Protein AF-A0A971HX97-F1 (afdb_monomer_lite)

Radius of gyration: 14.35 Å; chains: 1; bounding box: 32×28×46 Å

Foldseek 3Di:
DKKKKKFKWWDQPPPPDTDTQDIDIDDEQELVVVVVVDDDDPCNVWDWDWGQGPVRFIKIWTWYQDPPLRWIWIWIDGPVDDIDTDTDDPDQKDWDQDPVGIIMIMGMDIDD

Sequence (112 aa):
MNLITLYISTDEKKNEQWTMAATLTFQSMDSQWMLEGRIPEEKDIVPWQEVQLPSGELLSMGVVFDDPHKSIALHVKSQQGPILELMTKGHPCLRFVSPKGTDVTIQIHEDE

pLDDT: mean 79.62, std 10.24, range [56.38, 94.31]

Structure (mmCIF, N/CA/C/O backbone):
data_AF-A0A971HX97-F1
#
_entry.id   AF-A0A971HX97-F1
#
loop_
_atom_site.group_PDB
_atom_site.id
_atom_site.type_symbol
_atom_site.label_atom_id
_atom_site.label_alt_id
_atom_site.label_comp_id
_atom_site.label_asym_id
_atom_site.label_entity_id
_atom_site.label_seq_id
_atom_site.pdbx_PDB_ins_code
_atom_site.Cartn_x
_atom_site.Cartn_y
_atom_site.Cartn_z
_atom_site.occupancy
_atom_site.B_iso_or_equiv
_atom_site.auth_seq_id
_atom_site.auth_comp_id
_atom_site.auth_asym_id
_atom_site.auth_atom_id
_atom_site.pdbx_PDB_model_num
ATOM 1 N N . MET A 1 1 ? 9.282 -12.503 -12.934 1.00 62.69 1 MET A N 1
ATOM 2 C CA . MET A 1 1 ? 8.230 -11.520 -12.605 1.00 62.69 1 MET A CA 1
ATOM 3 C C . MET A 1 1 ? 8.299 -11.365 -11.113 1.00 62.69 1 MET A C 1
ATOM 5 O O . MET A 1 1 ? 8.114 -12.374 -10.446 1.00 62.69 1 MET A O 1
ATOM 9 N N . ASN A 1 2 ? 8.618 -10.173 -10.623 1.00 73.50 2 ASN A N 1
ATOM 10 C CA . ASN A 1 2 ? 8.744 -9.955 -9.190 1.00 73.50 2 ASN A CA 1
ATOM 11 C C . ASN A 1 2 ? 7.353 -9.632 -8.641 1.00 73.50 2 ASN A C 1
ATOM 13 O O . ASN A 1 2 ? 6.601 -8.850 -9.236 1.00 73.50 2 ASN A O 1
ATOM 17 N N . LEU A 1 3 ? 6.984 -10.288 -7.547 1.00 85.25 3 LEU A N 1
ATOM 18 C CA . LEU A 1 3 ? 5.759 -9.978 -6.824 1.00 85.25 3 LEU A CA 1
ATOM 19 C C . LEU A 1 3 ? 6.121 -9.102 -5.634 1.00 85.25 3 LEU A C 1
ATOM 21 O O . LEU A 1 3 ? 7.128 -9.330 -4.968 1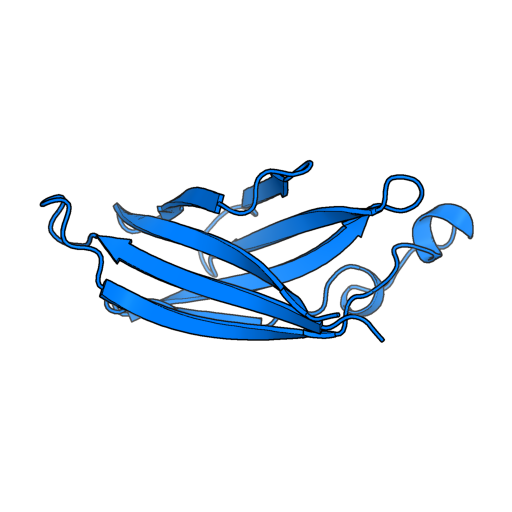.00 85.25 3 LEU A O 1
ATOM 25 N N . ILE A 1 4 ? 5.305 -8.082 -5.395 1.00 87.25 4 ILE A N 1
ATOM 26 C CA . ILE A 1 4 ? 5.457 -7.205 -4.239 1.00 87.25 4 ILE A CA 1
ATOM 27 C C . ILE A 1 4 ? 4.227 -7.368 -3.369 1.00 87.25 4 ILE A C 1
ATOM 29 O O . ILE A 1 4 ? 3.107 -7.110 -3.813 1.00 87.25 4 ILE A O 1
ATOM 33 N N . THR A 1 5 ? 4.440 -7.763 -2.123 1.00 90.25 5 THR A N 1
ATOM 34 C CA . THR A 1 5 ? 3.387 -7.931 -1.131 1.00 90.25 5 THR A CA 1
ATOM 35 C C . THR A 1 5 ? 3.464 -6.806 -0.100 1.00 90.25 5 THR A C 1
ATOM 37 O O . THR A 1 5 ? 4.499 -6.578 0.525 1.00 90.25 5 THR A O 1
ATOM 40 N N . LEU A 1 6 ? 2.355 -6.089 0.080 1.00 91.50 6 LEU A N 1
ATOM 41 C CA . LEU A 1 6 ? 2.173 -5.079 1.115 1.00 91.50 6 LEU A CA 1
ATOM 42 C C . LEU A 1 6 ? 1.405 -5.682 2.290 1.00 91.50 6 LEU A C 1
ATOM 44 O O . LEU A 1 6 ? 0.258 -6.101 2.125 1.00 91.50 6 LEU A O 1
ATOM 48 N N . TYR A 1 7 ? 1.996 -5.661 3.482 1.00 93.00 7 TYR A N 1
ATOM 49 C CA . TYR A 1 7 ? 1.302 -5.961 4.733 1.00 93.00 7 TYR A CA 1
ATOM 50 C C . TYR A 1 7 ? 0.901 -4.657 5.406 1.00 93.00 7 TYR A C 1
ATOM 52 O O . TYR A 1 7 ? 1.751 -3.858 5.801 1.00 93.00 7 TYR A O 1
ATOM 60 N N . ILE A 1 8 ? -0.401 -4.437 5.536 1.00 93.38 8 ILE A N 1
ATOM 61 C CA . ILE A 1 8 ? -0.955 -3.182 6.03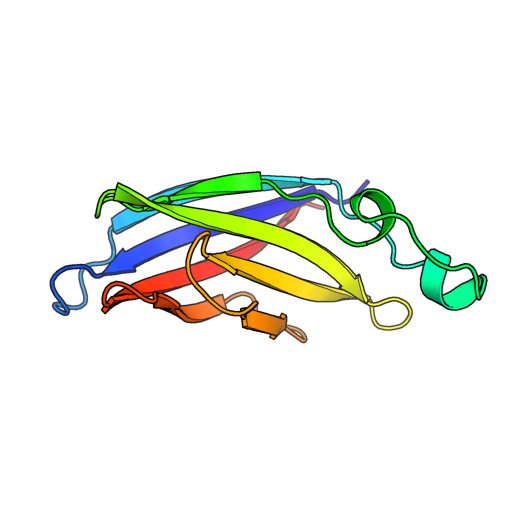6 1.00 93.38 8 ILE A CA 1
ATOM 62 C C . ILE A 1 8 ? -1.473 -3.437 7.443 1.00 93.38 8 ILE A C 1
ATOM 64 O O . ILE A 1 8 ? -2.333 -4.294 7.650 1.00 93.38 8 ILE A O 1
ATOM 68 N N . SER A 1 9 ? -0.954 -2.691 8.410 1.00 92.88 9 SER A N 1
ATOM 69 C CA . SER A 1 9 ? -1.367 -2.752 9.809 1.00 92.88 9 SER A CA 1
ATOM 70 C C . SER A 1 9 ? -1.778 -1.377 10.312 1.00 92.88 9 SER A C 1
ATOM 72 O O . SER A 1 9 ? -1.233 -0.360 9.885 1.00 92.88 9 SER A O 1
ATOM 74 N N . THR A 1 10 ? -2.723 -1.341 11.244 1.00 91.88 10 THR A N 1
ATOM 75 C CA . THR A 1 10 ? -3.250 -0.098 11.815 1.00 91.88 10 THR A CA 1
ATOM 76 C C . THR A 1 10 ? -3.187 -0.098 13.334 1.00 91.88 10 THR A C 1
ATOM 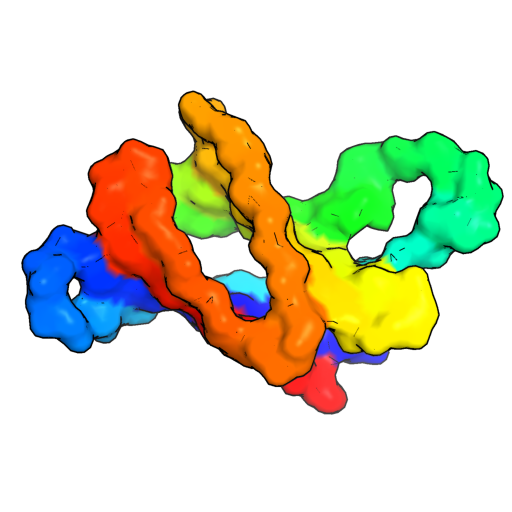78 O O . THR A 1 10 ? -3.418 -1.138 13.954 1.00 91.88 10 THR A O 1
ATOM 81 N N . ASP A 1 11 ? -2.958 1.072 13.924 1.00 89.12 11 ASP A N 1
ATOM 82 C CA . ASP A 1 11 ? -3.166 1.338 15.350 1.00 89.12 11 ASP A CA 1
ATOM 83 C C . ASP A 1 11 ? -4.274 2.390 15.510 1.00 89.12 11 ASP A C 1
ATOM 85 O O . ASP A 1 11 ? -4.047 3.601 15.494 1.00 89.12 11 ASP A O 1
ATOM 89 N N . GLU A 1 12 ? -5.515 1.920 15.630 1.00 78.44 12 GLU A N 1
ATOM 90 C CA . GLU A 1 12 ? -6.682 2.800 15.773 1.00 78.44 12 GLU A CA 1
ATOM 91 C C . GLU A 1 12 ? -6.801 3.405 17.173 1.00 78.44 12 GLU A C 1
ATOM 93 O O . GLU A 1 12 ? -7.403 4.465 17.352 1.00 78.44 12 GLU A O 1
ATOM 98 N N . LYS A 1 13 ? -6.241 2.728 18.181 1.00 76.62 13 LYS A N 1
ATOM 99 C CA . LYS A 1 13 ? -6.368 3.122 19.589 1.00 76.62 13 LYS A CA 1
ATOM 100 C C . LYS A 1 13 ? -5.186 3.954 20.074 1.00 76.62 13 LYS A C 1
ATOM 102 O O . LYS A 1 13 ? -5.226 4.416 21.215 1.00 76.62 13 LYS A O 1
ATOM 107 N N . LYS A 1 14 ? -4.170 4.162 19.227 1.00 77.12 14 LYS A N 1
ATOM 108 C CA . LYS A 1 14 ? -2.899 4.821 19.564 1.00 77.12 14 LYS A CA 1
ATOM 109 C C . LYS A 1 14 ? -2.270 4.209 20.815 1.00 77.12 14 LYS A C 1
ATOM 111 O O . LYS A 1 14 ? -1.769 4.924 21.682 1.00 77.12 14 LYS A O 1
ATOM 116 N N . ASN A 1 15 ? -2.393 2.890 20.943 1.00 79.75 15 ASN A N 1
ATOM 117 C CA . ASN A 1 15 ? -1.953 2.123 22.106 1.00 79.75 15 ASN A CA 1
ATOM 118 C C . ASN A 1 15 ? -0.816 1.153 21.763 1.00 79.75 15 ASN A C 1
ATOM 120 O O . ASN A 1 15 ? -0.552 0.234 22.538 1.00 79.75 15 ASN A O 1
ATOM 124 N N . GLU A 1 16 ? -0.187 1.339 20.600 1.00 77.88 16 GLU A N 1
ATOM 125 C CA . GLU A 1 16 ? 0.893 0.514 20.059 1.00 77.88 16 GLU A CA 1
ATOM 126 C C . GLU A 1 16 ? 0.480 -0.946 19.780 1.00 77.88 16 GLU A C 1
ATOM 128 O O . GLU A 1 16 ? 1.330 -1.791 19.493 1.00 77.88 16 GLU A O 1
ATOM 133 N N . GLN A 1 17 ? -0.825 -1.258 19.805 1.00 83.81 17 GLN A N 1
ATOM 134 C CA . GLN A 1 17 ? -1.351 -2.556 19.381 1.00 83.81 17 GLN A CA 1
ATOM 135 C C . GLN A 1 17 ? -1.729 -2.517 17.903 1.00 83.81 17 GLN A C 1
ATOM 137 O O . GLN A 1 17 ? -2.833 -2.131 17.518 1.00 83.81 17 GLN A O 1
ATOM 142 N N . TRP A 1 18 ? -0.800 -2.973 17.071 1.00 86.94 18 TRP A N 1
ATOM 143 C CA . TRP A 1 18 ? -0.993 -3.072 15.631 1.00 86.94 18 TRP A CA 1
ATOM 144 C C . TRP A 1 18 ? -1.888 -4.255 15.269 1.00 86.94 18 TRP A C 1
ATOM 146 O O . TRP A 1 18 ? -1.643 -5.390 15.681 1.00 86.94 18 TRP A O 1
ATOM 156 N N . THR A 1 19 ? -2.915 -3.988 14.468 1.00 90.44 19 THR A N 1
ATOM 157 C CA . THR A 1 19 ? -3.803 -5.013 13.907 1.00 90.44 19 THR A CA 1
ATOM 158 C C . THR A 1 19 ? -3.622 -5.066 12.398 1.00 90.44 19 THR A C 1
ATOM 160 O O . THR A 1 19 ? -3.609 -4.021 11.750 1.00 90.44 19 THR A O 1
ATOM 163 N N . MET A 1 20 ? -3.495 -6.268 11.833 1.00 92.19 20 MET A N 1
ATOM 164 C CA . MET A 1 20 ? -3.414 -6.441 10.383 1.00 92.19 20 MET A CA 1
ATOM 165 C C . MET A 1 20 ? -4.754 -6.071 9.741 1.00 92.19 20 MET A C 1
ATOM 167 O O . MET A 1 20 ? -5.790 -6.639 10.086 1.00 92.19 20 MET A O 1
ATOM 171 N N . ALA A 1 21 ? -4.717 -5.110 8.823 1.00 92.12 21 ALA A N 1
ATOM 172 C CA . ALA A 1 21 ? -5.875 -4.612 8.095 1.00 92.12 21 ALA A CA 1
ATOM 173 C C . ALA A 1 21 ? -6.037 -5.316 6.744 1.00 92.12 21 ALA A C 1
ATOM 175 O O . ALA A 1 21 ? -7.150 -5.690 6.384 1.00 92.12 21 ALA A O 1
ATOM 176 N N . ALA A 1 22 ? -4.942 -5.513 6.001 1.00 93.81 22 ALA A N 1
ATOM 177 C CA . ALA A 1 22 ? -4.982 -6.151 4.687 1.00 93.81 22 ALA A CA 1
ATOM 178 C C . ALA A 1 22 ? -3.609 -6.652 4.218 1.00 93.81 22 ALA A C 1
ATOM 180 O O . ALA A 1 22 ? -2.561 -6.221 4.708 1.00 93.81 22 ALA A O 1
ATOM 181 N N . THR A 1 23 ? -3.650 -7.515 3.203 1.00 94.31 23 THR A N 1
ATOM 182 C CA . THR A 1 23 ? -2.499 -7.938 2.403 1.00 94.31 23 THR A CA 1
ATOM 183 C C . THR A 1 23 ? -2.812 -7.652 0.939 1.00 94.31 23 THR A C 1
ATOM 185 O O . THR A 1 23 ? -3.832 -8.124 0.438 1.00 94.31 23 THR A O 1
ATOM 188 N N . LEU A 1 24 ? -1.964 -6.875 0.265 1.00 92.94 24 LEU A N 1
ATOM 189 C CA . LEU A 1 24 ? -2.106 -6.571 -1.162 1.00 92.94 24 LEU A CA 1
ATOM 190 C C . LEU A 1 24 ? -0.902 -7.119 -1.917 1.00 92.94 24 LEU A C 1
ATOM 192 O O . LEU A 1 24 ? 0.226 -6.880 -1.502 1.00 92.94 24 LEU A O 1
ATOM 196 N N . THR A 1 25 ? -1.128 -7.800 -3.037 1.00 91.31 25 THR A N 1
ATOM 197 C CA . THR A 1 25 ? -0.045 -8.337 -3.871 1.00 91.31 25 THR A CA 1
ATOM 198 C C . THR A 1 25 ? -0.095 -7.702 -5.249 1.00 91.31 25 THR A C 1
ATOM 200 O O . THR A 1 25 ? -1.128 -7.730 -5.918 1.00 91.31 25 THR A O 1
ATOM 203 N N . PHE A 1 26 ? 1.025 -7.130 -5.674 1.00 87.31 26 PHE A N 1
ATOM 204 C CA . PHE A 1 26 ? 1.189 -6.453 -6.951 1.00 87.31 26 PHE A CA 1
ATOM 205 C C . PHE A 1 26 ? 2.152 -7.240 -7.826 1.00 87.31 26 PHE A C 1
ATOM 207 O O . PHE A 1 26 ? 3.174 -7.745 -7.361 1.00 87.31 26 PHE A O 1
ATOM 214 N N . GLN A 1 27 ? 1.844 -7.294 -9.118 1.00 83.44 27 GLN A N 1
ATOM 215 C CA . GLN A 1 27 ? 2.876 -7.552 -10.109 1.00 83.44 27 GLN A CA 1
ATOM 216 C C . GLN A 1 27 ? 3.685 -6.274 -10.259 1.00 83.44 27 GLN A C 1
ATOM 218 O O . GLN A 1 27 ? 3.113 -5.201 -10.461 1.00 83.44 27 GLN A O 1
ATOM 223 N N . SER A 1 28 ? 5.001 -6.385 -10.126 1.00 69.81 28 SER A N 1
ATOM 224 C CA . SER A 1 28 ? 5.865 -5.233 -10.288 1.00 69.81 28 SER A CA 1
ATOM 225 C C . SER A 1 28 ? 5.779 -4.670 -11.707 1.00 69.81 28 SER A C 1
ATOM 227 O O . SER A 1 28 ? 5.983 -5.410 -12.673 1.00 69.81 28 SER A O 1
ATOM 229 N N . MET A 1 29 ? 5.519 -3.369 -11.819 1.00 75.50 29 MET A N 1
ATOM 230 C CA . MET A 1 29 ? 5.549 -2.644 -13.086 1.00 75.50 29 MET A CA 1
ATOM 231 C C . MET A 1 29 ? 6.843 -1.844 -13.184 1.00 75.50 29 MET A C 1
ATOM 233 O O . MET A 1 29 ? 7.176 -1.082 -12.272 1.00 75.50 29 MET A O 1
ATOM 237 N N . ASP A 1 30 ? 7.548 -2.012 -14.299 1.00 73.19 30 ASP A N 1
ATOM 238 C CA . ASP A 1 30 ? 8.731 -1.219 -14.608 1.00 73.19 30 ASP A CA 1
ATOM 239 C C . ASP A 1 30 ? 8.300 0.138 -15.166 1.00 73.19 30 ASP A C 1
ATOM 241 O O . ASP A 1 30 ? 7.435 0.228 -16.045 1.00 73.19 30 ASP A O 1
ATOM 245 N N . SER A 1 31 ? 8.949 1.209 -14.713 1.00 72.69 31 SER A N 1
ATOM 246 C CA . SER A 1 31 ? 8.695 2.566 -15.208 1.00 72.69 31 SER A CA 1
ATOM 247 C C . SER A 1 31 ? 9.310 2.835 -16.591 1.00 72.69 31 SER A C 1
ATOM 249 O O . SER A 1 31 ? 9.755 3.944 -16.878 1.00 72.69 31 SER A O 1
ATOM 251 N N . GLN A 1 32 ? 9.345 1.838 -17.481 1.00 69.56 32 GLN A N 1
ATOM 252 C CA . GLN A 1 32 ? 9.982 1.926 -18.803 1.00 69.56 32 GLN A CA 1
ATOM 253 C C . GLN A 1 32 ? 9.398 3.060 -19.668 1.00 69.56 32 GLN A C 1
ATOM 255 O O . GLN A 1 32 ? 10.105 3.666 -20.472 1.00 69.56 32 GLN A O 1
ATOM 260 N N . TRP A 1 33 ? 8.134 3.424 -19.442 1.00 72.06 33 TRP A N 1
ATOM 261 C CA . TRP A 1 33 ? 7.497 4.591 -20.055 1.00 72.06 33 TRP A CA 1
ATOM 262 C C . TRP A 1 33 ? 8.243 5.909 -19.778 1.00 72.06 33 TRP A C 1
ATOM 264 O O . TRP A 1 33 ? 8.226 6.793 -20.637 1.00 72.06 33 TRP A O 1
ATOM 274 N N . MET A 1 34 ? 8.935 6.036 -18.636 1.00 66.50 34 MET A N 1
ATOM 275 C CA . MET A 1 34 ? 9.788 7.191 -18.327 1.00 66.50 34 MET A CA 1
ATOM 276 C C . MET A 1 34 ? 10.965 7.290 -19.298 1.00 66.50 34 MET A C 1
ATOM 278 O O . MET A 1 34 ? 11.319 8.383 -19.736 1.00 66.50 34 MET A O 1
ATOM 282 N N . LEU A 1 35 ? 11.551 6.148 -19.666 1.00 71.44 35 LEU A N 1
ATOM 283 C CA . LEU A 1 35 ? 12.689 6.074 -20.584 1.00 71.44 35 LEU A CA 1
ATOM 284 C C . LEU A 1 35 ? 12.270 6.294 -22.043 1.00 71.44 35 LEU A C 1
ATOM 286 O O . LEU A 1 35 ? 13.039 6.827 -22.839 1.00 71.44 35 LEU A O 1
ATOM 290 N N . GLU A 1 36 ? 11.045 5.905 -22.393 1.00 76.50 36 GLU A N 1
ATOM 291 C CA . GLU A 1 36 ? 10.489 6.028 -23.746 1.00 76.50 36 GLU A CA 1
ATOM 292 C C . GLU A 1 36 ? 10.030 7.453 -24.093 1.00 76.50 36 GLU A C 1
ATOM 294 O O . GLU A 1 36 ? 9.720 7.732 -25.252 1.00 76.50 36 GLU A O 1
ATOM 299 N N . GLY A 1 37 ? 9.962 8.363 -23.113 1.00 71.56 37 GLY A N 1
ATOM 300 C CA . GLY A 1 37 ? 9.521 9.747 -23.325 1.00 71.56 37 GLY A CA 1
ATOM 301 C C . GLY A 1 37 ? 8.066 9.873 -23.796 1.00 71.56 37 GLY A C 1
ATOM 302 O O . GLY A 1 37 ? 7.681 10.909 -24.343 1.00 71.56 37 GLY A O 1
ATOM 303 N N . ARG A 1 38 ? 7.253 8.823 -23.614 1.00 79.00 38 ARG A N 1
ATOM 304 C CA . ARG A 1 38 ? 5.822 8.820 -23.939 1.00 79.00 38 ARG A CA 1
ATOM 305 C C . ARG A 1 38 ? 5.010 9.435 -22.803 1.00 79.00 38 ARG A C 1
ATOM 307 O O . ARG A 1 38 ? 5.394 9.342 -21.644 1.00 79.00 38 ARG A O 1
ATOM 314 N N . ILE A 1 39 ? 3.854 10.015 -23.128 1.00 76.25 39 ILE A N 1
ATOM 315 C CA . ILE A 1 39 ? 2.856 10.388 -22.115 1.00 76.25 39 ILE A CA 1
ATOM 316 C C . ILE A 1 39 ? 2.170 9.084 -21.667 1.00 76.25 39 ILE A C 1
ATOM 318 O O . ILE A 1 39 ? 1.551 8.433 -22.513 1.00 76.25 39 ILE A O 1
ATOM 322 N N . PRO A 1 40 ? 2.307 8.653 -20.403 1.00 70.69 40 PRO A N 1
ATOM 323 C CA . PRO A 1 40 ? 1.740 7.386 -19.945 1.00 70.69 40 PRO A CA 1
ATOM 324 C C . PRO A 1 40 ? 0.225 7.490 -19.694 1.00 70.69 40 PRO A C 1
ATOM 326 O O . PRO A 1 40 ? -0.282 8.551 -19.324 1.00 70.69 40 PRO A O 1
ATOM 329 N N . GLU A 1 41 ? -0.503 6.382 -19.864 1.00 73.25 41 GLU A N 1
ATOM 330 C CA . GLU A 1 41 ? -1.885 6.248 -19.376 1.00 73.25 41 GLU A CA 1
ATOM 331 C C . GLU A 1 41 ? -1.876 5.845 -17.889 1.00 73.25 41 GLU A C 1
ATOM 333 O O . GLU A 1 41 ? -0.920 5.232 -17.434 1.00 73.25 41 GLU A O 1
ATOM 338 N N . GLU A 1 42 ? -2.934 6.117 -17.112 1.00 72.38 42 GLU A N 1
ATOM 339 C CA . GLU A 1 42 ? -2.948 5.871 -15.649 1.00 72.38 42 GLU A CA 1
ATOM 340 C C . GLU A 1 42 ? -2.559 4.429 -15.257 1.00 72.38 42 GLU A C 1
ATOM 342 O O . GLU A 1 42 ? -1.783 4.225 -14.324 1.00 72.38 42 GLU A O 1
ATOM 347 N N . LYS A 1 43 ? -3.019 3.435 -16.029 1.00 71.88 43 LYS A N 1
ATOM 348 C CA . LYS A 1 43 ? -2.676 2.008 -15.857 1.00 71.88 43 LYS A CA 1
ATOM 349 C C . LYS A 1 43 ? -1.199 1.677 -16.114 1.00 71.88 43 LYS A C 1
ATOM 351 O O . LYS A 1 43 ? -0.726 0.648 -15.646 1.00 71.88 43 LYS A O 1
ATOM 356 N N . ASP A 1 44 ? -0.501 2.511 -16.882 1.00 69.38 44 ASP A N 1
ATOM 357 C CA . ASP A 1 44 ? 0.915 2.335 -17.205 1.00 69.38 44 ASP A CA 1
ATOM 358 C C . ASP A 1 44 ? 1.801 2.919 -16.100 1.00 69.38 44 ASP A C 1
ATOM 360 O O . ASP A 1 44 ? 2.979 2.584 -16.020 1.00 69.38 44 ASP A O 1
ATOM 364 N N . ILE A 1 45 ? 1.231 3.797 -15.266 1.00 73.12 45 ILE A N 1
ATOM 365 C CA . ILE A 1 45 ? 1.941 4.501 -14.201 1.00 73.12 45 ILE A CA 1
ATOM 366 C C . ILE A 1 45 ? 1.889 3.673 -12.920 1.00 73.12 45 ILE A C 1
ATOM 368 O O . ILE A 1 45 ? 2.938 3.409 -12.348 1.00 73.12 45 ILE A O 1
ATOM 372 N N . VAL A 1 46 ? 0.697 3.249 -12.470 1.00 78.69 46 VAL A N 1
ATOM 373 C CA . VAL A 1 46 ? 0.553 2.521 -11.198 1.00 78.69 46 VAL A CA 1
ATOM 374 C C . VAL A 1 46 ? -0.602 1.501 -11.240 1.00 78.69 46 VAL A C 1
ATOM 376 O O . VAL A 1 46 ? -1.742 1.886 -11.510 1.00 78.69 46 VAL A O 1
ATOM 379 N N . PRO A 1 47 ? -0.377 0.214 -10.904 1.00 84.06 47 PRO A N 1
ATOM 380 C CA . PRO A 1 47 ? -1.461 -0.739 -10.686 1.00 84.06 47 PRO A CA 1
ATOM 381 C C . PRO A 1 47 ? -2.135 -0.457 -9.337 1.00 84.06 47 PRO A C 1
ATOM 383 O O . PRO A 1 47 ? -1.615 -0.820 -8.285 1.00 84.06 47 PRO A O 1
ATOM 386 N N . TRP A 1 48 ? -3.291 0.204 -9.353 1.00 87.00 48 TRP A N 1
ATOM 387 C CA . TRP A 1 48 ? -4.031 0.544 -8.135 1.00 87.00 48 TRP A CA 1
ATOM 388 C C . TRP A 1 48 ? -4.851 -0.629 -7.592 1.00 87.00 48 TRP A C 1
ATOM 390 O O . TRP A 1 48 ? -5.578 -1.290 -8.332 1.00 87.00 48 TRP A O 1
ATOM 400 N N . GLN A 1 49 ? -4.804 -0.828 -6.276 1.00 90.75 49 GLN A N 1
ATOM 401 C CA . GLN A 1 49 ? -5.716 -1.695 -5.529 1.00 90.75 49 GLN A CA 1
ATOM 402 C C . GLN A 1 49 ? -6.330 -0.922 -4.363 1.00 90.75 49 GLN A C 1
ATOM 404 O O . GLN A 1 49 ? -5.654 -0.127 -3.710 1.00 90.75 49 GLN A O 1
ATOM 409 N N . GLU A 1 50 ? -7.618 -1.135 -4.103 1.00 91.19 50 GLU A N 1
ATOM 410 C CA . GLU A 1 50 ? -8.304 -0.522 -2.967 1.00 91.19 50 GLU A CA 1
ATOM 411 C C . GLU A 1 50 ? -8.153 -1.372 -1.703 1.00 91.19 50 GLU A C 1
ATOM 413 O O . GLU A 1 50 ? -8.212 -2.600 -1.737 1.00 91.19 50 GLU A O 1
ATOM 418 N N . VAL A 1 51 ? -8.003 -0.697 -0.569 1.00 91.62 51 VAL A N 1
ATOM 419 C CA . VAL A 1 51 ? -8.025 -1.282 0.766 1.00 91.62 51 VAL A CA 1
ATOM 420 C C . VAL A 1 51 ? -8.999 -0.509 1.641 1.00 91.62 51 VAL A C 1
ATOM 422 O O . VAL A 1 51 ? -8.977 0.722 1.701 1.00 91.62 51 VAL A O 1
ATOM 425 N N . GLN A 1 52 ? -9.850 -1.250 2.344 1.00 91.12 52 GLN A N 1
ATOM 426 C CA . GLN A 1 52 ? -10.695 -0.707 3.394 1.00 91.12 52 GLN A CA 1
ATOM 427 C C . GLN A 1 52 ? -9.989 -0.875 4.738 1.00 91.12 52 GLN A C 1
ATOM 429 O O . GLN A 1 52 ? -9.715 -1.994 5.167 1.00 91.12 52 GLN A O 1
ATOM 434 N N . LEU A 1 53 ? -9.684 0.239 5.401 1.00 88.88 53 LEU A N 1
ATOM 435 C CA . LEU A 1 53 ? -9.190 0.229 6.774 1.00 88.88 53 LEU A CA 1
ATOM 436 C C . LEU A 1 53 ? -10.308 -0.223 7.732 1.00 88.88 53 LEU A C 1
ATOM 438 O O . LEU A 1 53 ? -11.486 -0.049 7.406 1.00 88.88 53 LEU A O 1
ATOM 442 N N . PRO A 1 54 ? -9.986 -0.737 8.935 1.00 85.19 54 PRO A N 1
ATOM 443 C CA . PRO A 1 54 ? -11.009 -1.172 9.893 1.00 85.19 54 PRO A CA 1
ATOM 444 C C . PRO A 1 54 ? -11.966 -0.040 10.318 1.00 85.19 54 PRO A C 1
ATOM 446 O O . PRO A 1 54 ? -13.149 -0.283 10.551 1.00 85.19 54 PRO A O 1
ATOM 449 N N . SER A 1 55 ? -11.499 1.212 10.283 1.00 82.69 55 SER A N 1
ATOM 450 C CA . SER A 1 55 ? -12.296 2.434 10.459 1.00 82.69 55 SER A CA 1
ATOM 451 C C . SER A 1 55 ? -13.361 2.667 9.374 1.00 82.69 55 SER A C 1
ATOM 453 O O . SER A 1 55 ? -14.171 3.593 9.478 1.00 82.69 55 SER A O 1
ATOM 455 N N . GLY A 1 56 ? -13.355 1.868 8.305 1.00 86.44 56 GLY A N 1
ATOM 456 C CA . GLY A 1 56 ? -14.205 2.009 7.126 1.00 86.44 56 GLY A CA 1
ATOM 457 C C . GLY A 1 56 ? -13.691 3.028 6.104 1.00 86.44 56 GLY A C 1
ATOM 458 O O . GLY A 1 56 ? -14.374 3.287 5.113 1.00 86.44 56 GLY A O 1
ATOM 459 N N . GLU A 1 57 ? -12.521 3.637 6.322 1.00 87.62 57 GLU A N 1
ATOM 460 C CA . GLU A 1 57 ? -11.857 4.479 5.321 1.00 87.62 57 GLU A CA 1
ATOM 461 C C . GLU A 1 57 ? -11.352 3.650 4.135 1.00 87.62 57 GLU A C 1
ATOM 463 O O . GLU A 1 57 ? -10.776 2.585 4.328 1.00 87.62 57 GLU A O 1
ATOM 468 N N . LEU A 1 58 ? -11.546 4.152 2.913 1.00 89.94 58 LEU A N 1
ATOM 469 C CA . LEU A 1 58 ? -11.031 3.539 1.689 1.00 89.94 58 LEU A CA 1
ATOM 470 C C . LEU A 1 58 ? -9.782 4.282 1.214 1.00 89.94 58 LEU A C 1
ATOM 472 O O . LEU A 1 58 ? -9.824 5.498 0.997 1.00 89.94 58 LEU A O 1
ATOM 476 N N . LEU A 1 59 ? -8.699 3.535 1.017 1.00 88.88 59 LEU A N 1
ATOM 477 C CA . LEU A 1 59 ? -7.464 4.007 0.400 1.00 88.88 59 LEU A CA 1
ATOM 478 C C . LEU A 1 59 ? -7.198 3.207 -0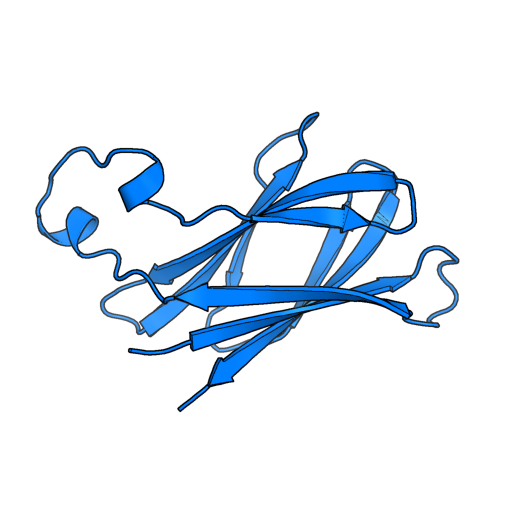.877 1.00 88.88 59 LEU A C 1
ATOM 480 O O . LEU A 1 59 ? -7.432 2.004 -0.914 1.00 88.88 59 LEU A O 1
ATOM 484 N N . SER A 1 60 ? -6.671 3.849 -1.911 1.00 89.56 60 SER A N 1
ATOM 485 C CA . SER A 1 60 ? -6.087 3.179 -3.07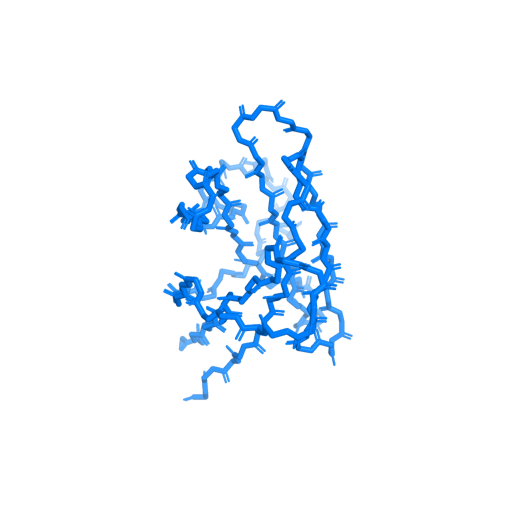2 1.00 89.56 60 SER A CA 1
ATOM 486 C C . SER A 1 60 ? -4.572 3.182 -2.924 1.00 89.56 60 SER A C 1
ATOM 488 O O . SER A 1 60 ? -3.974 4.227 -2.667 1.00 89.56 60 SER A O 1
ATOM 490 N N . MET A 1 61 ? -3.951 2.021 -3.072 1.00 89.12 61 MET A N 1
ATOM 491 C CA . MET A 1 61 ? -2.507 1.840 -2.978 1.00 89.12 61 MET A CA 1
ATOM 492 C C . MET A 1 61 ? -1.979 1.264 -4.279 1.00 89.12 61 MET A C 1
ATOM 494 O O . MET A 1 61 ? -2.652 0.457 -4.922 1.00 89.12 61 MET A O 1
ATOM 498 N N . GLY A 1 62 ? -0.784 1.675 -4.669 1.00 86.81 62 GLY A N 1
ATOM 499 C CA . GLY A 1 62 ? -0.169 1.188 -5.887 1.00 86.81 62 GLY A CA 1
ATOM 500 C C . GLY A 1 62 ? 1.347 1.281 -5.835 1.00 86.81 62 GLY A C 1
ATOM 501 O O . GLY A 1 62 ? 1.901 2.132 -5.141 1.00 86.81 62 GLY A O 1
ATOM 502 N N . VAL A 1 63 ? 2.007 0.357 -6.528 1.00 83.81 63 VAL A N 1
ATOM 503 C CA . VAL A 1 63 ? 3.447 0.123 -6.406 1.00 83.81 63 VAL A CA 1
ATOM 504 C C . VAL A 1 63 ? 4.104 0.153 -7.778 1.00 83.81 63 VAL A C 1
ATOM 506 O O . VAL A 1 63 ? 3.617 -0.498 -8.704 1.00 83.81 63 VAL A O 1
ATOM 509 N N . VAL A 1 64 ? 5.221 0.871 -7.895 1.00 80.06 64 VAL A N 1
ATOM 510 C CA . VAL A 1 64 ? 6.009 0.975 -9.132 1.00 80.06 64 VAL A CA 1
ATOM 511 C C . VAL A 1 64 ? 7.489 0.800 -8.819 1.00 80.06 64 VAL A C 1
ATOM 513 O O . VAL A 1 64 ? 7.956 1.269 -7.777 1.00 80.06 64 VAL A O 1
ATOM 516 N N . PHE A 1 65 ? 8.240 0.157 -9.715 1.00 76.50 65 PHE A N 1
ATOM 517 C CA . PHE A 1 65 ? 9.696 0.230 -9.659 1.00 76.50 65 PHE A CA 1
ATOM 518 C C . PHE A 1 65 ? 10.187 1.512 -10.325 1.00 76.50 65 PHE A C 1
ATOM 520 O O . PHE A 1 65 ? 9.915 1.771 -11.501 1.00 76.50 65 PHE A O 1
ATOM 527 N N . ASP A 1 66 ? 10.963 2.286 -9.574 1.00 68.94 66 ASP A N 1
ATOM 528 C CA . ASP A 1 66 ? 11.799 3.350 -10.107 1.00 68.94 66 ASP A CA 1
ATOM 529 C C . ASP A 1 66 ? 13.057 2.727 -10.736 1.00 68.94 66 ASP A C 1
ATOM 531 O O . ASP A 1 66 ? 14.005 2.313 -10.050 1.00 68.94 66 ASP A O 1
ATOM 535 N N . ASP A 1 67 ? 13.025 2.597 -12.060 1.00 65.81 67 ASP A N 1
ATOM 536 C CA . ASP A 1 67 ? 14.158 2.206 -12.900 1.00 65.81 67 ASP A CA 1
ATOM 537 C C . ASP A 1 67 ? 14.980 3.468 -13.230 1.00 65.81 67 ASP A C 1
ATOM 539 O O . ASP A 1 67 ? 14.380 4.491 -13.564 1.00 65.81 67 ASP A O 1
ATOM 543 N N . PRO A 1 68 ? 16.330 3.481 -13.143 1.00 60.66 68 PRO A N 1
ATOM 544 C CA . PRO A 1 68 ? 17.284 2.363 -13.084 1.00 60.66 68 PRO A CA 1
ATOM 545 C C . PRO A 1 68 ? 17.674 1.885 -11.680 1.00 60.66 68 PRO A C 1
ATOM 547 O O . PRO A 1 68 ? 18.566 1.047 -11.522 1.00 60.66 68 PRO A O 1
ATOM 550 N N . HIS A 1 69 ? 17.088 2.460 -10.633 1.00 66.69 69 HIS A N 1
ATOM 551 C CA . HIS A 1 69 ? 17.575 2.275 -9.266 1.00 66.69 69 HIS A CA 1
ATOM 552 C C . HIS A 1 69 ? 16.956 1.086 -8.531 1.00 66.69 69 HIS A C 1
ATOM 554 O O . HIS A 1 69 ? 17.340 0.847 -7.382 1.00 66.69 69 HIS A O 1
ATOM 560 N N . LYS A 1 70 ? 16.021 0.361 -9.165 1.00 69.31 70 LYS A N 1
ATOM 561 C CA . LYS A 1 70 ? 15.242 -0.736 -8.562 1.00 69.31 70 LYS A CA 1
ATOM 562 C C . LYS A 1 70 ? 14.668 -0.352 -7.196 1.00 69.31 70 LYS A C 1
ATOM 564 O O . LYS A 1 70 ? 14.652 -1.149 -6.265 1.00 69.31 70 LYS A O 1
ATOM 569 N N . SER A 1 71 ? 14.290 0.914 -7.047 1.00 75.56 71 SER A N 1
ATOM 570 C CA . SER A 1 71 ? 13.667 1.404 -5.818 1.00 75.56 71 SER A CA 1
ATOM 571 C C . SER A 1 71 ? 12.159 1.238 -5.935 1.00 75.56 71 SER A C 1
ATOM 573 O O . SER A 1 71 ? 11.623 1.291 -7.037 1.00 75.56 71 SER A O 1
ATOM 575 N N . ILE A 1 72 ? 11.472 1.022 -4.816 1.00 78.75 72 ILE A N 1
ATOM 576 C CA . ILE A 1 72 ? 10.020 0.861 -4.817 1.00 78.75 72 ILE A CA 1
ATOM 577 C C . ILE A 1 72 ? 9.374 2.206 -4.482 1.00 78.75 72 ILE A C 1
ATOM 579 O O . ILE A 1 72 ? 9.583 2.770 -3.404 1.00 78.75 72 ILE A O 1
ATOM 583 N N . ALA A 1 73 ? 8.552 2.711 -5.395 1.00 79.75 73 ALA A N 1
ATOM 584 C CA . ALA A 1 73 ? 7.667 3.836 -5.144 1.00 79.75 73 ALA A CA 1
ATOM 585 C C . ALA A 1 73 ? 6.292 3.306 -4.715 1.00 79.75 73 ALA A C 1
ATOM 587 O O . ALA A 1 73 ? 5.634 2.586 -5.471 1.00 79.75 73 ALA A O 1
ATOM 588 N N . LEU A 1 74 ? 5.862 3.646 -3.494 1.00 83.00 74 LEU A N 1
ATOM 589 C CA . LEU A 1 74 ? 4.507 3.381 -3.020 1.00 83.00 74 LEU A CA 1
ATOM 590 C C . LEU A 1 74 ? 3.675 4.656 -3.152 1.00 83.00 74 LEU A C 1
ATOM 592 O O . LEU A 1 74 ? 3.961 5.683 -2.535 1.00 83.00 74 LEU A O 1
ATOM 596 N N . HIS A 1 75 ? 2.584 4.565 -3.894 1.00 83.00 75 HIS A N 1
ATOM 597 C CA . HIS A 1 75 ? 1.606 5.631 -4.000 1.00 83.00 75 HIS A CA 1
ATOM 598 C C . HIS A 1 75 ? 0.377 5.279 -3.165 1.00 83.00 75 HIS A C 1
ATOM 600 O O . HIS A 1 75 ? -0.143 4.164 -3.247 1.00 83.00 75 HIS A O 1
ATOM 606 N N . VAL A 1 76 ? -0.104 6.237 -2.372 1.00 85.44 76 VAL A N 1
ATOM 607 C CA . VAL A 1 76 ? -1.315 6.098 -1.557 1.00 85.44 76 VAL A CA 1
ATOM 608 C C . VAL A 1 76 ? -2.260 7.256 -1.858 1.00 85.44 76 VAL A C 1
ATOM 610 O O . VAL A 1 76 ? -1.889 8.427 -1.796 1.00 85.44 76 VAL A O 1
ATOM 613 N N . LYS A 1 77 ? -3.514 6.941 -2.167 1.00 83.75 77 LYS A N 1
ATOM 614 C CA . LYS A 1 77 ? -4.576 7.902 -2.472 1.00 83.75 77 LYS A CA 1
ATOM 615 C C . LYS A 1 77 ? -5.762 7.661 -1.547 1.00 83.75 77 LYS A C 1
ATOM 617 O O . LYS A 1 77 ? -6.231 6.538 -1.421 1.00 83.75 77 LYS A O 1
ATOM 622 N N . SER A 1 78 ? -6.284 8.717 -0.934 1.00 80.94 78 SER A N 1
ATOM 623 C CA . SER A 1 78 ? -7.605 8.682 -0.293 1.00 80.94 78 SER A CA 1
ATOM 624 C C . SER A 1 78 ? -8.659 9.162 -1.289 1.00 80.94 78 SER A C 1
ATOM 626 O O . SER A 1 78 ? -8.388 10.061 -2.085 1.00 80.94 78 SER A O 1
ATOM 628 N N . GLN A 1 79 ? -9.880 8.621 -1.236 1.00 71.00 79 GLN A N 1
ATOM 629 C CA . GLN A 1 79 ? -10.980 9.106 -2.086 1.00 71.00 79 GLN A CA 1
ATOM 630 C C . GLN A 1 79 ? -11.338 10.585 -1.832 1.00 71.00 79 GLN A C 1
ATOM 632 O O . GLN A 1 79 ? -11.976 11.213 -2.674 1.00 71.00 79 GLN A O 1
ATOM 637 N N . GLN A 1 80 ? -10.940 11.146 -0.684 1.00 65.31 80 GLN A N 1
ATOM 638 C CA . GLN A 1 80 ? -11.333 12.489 -0.238 1.00 65.31 80 GLN A CA 1
ATOM 639 C C . GLN A 1 80 ? -10.162 13.478 -0.115 1.00 65.31 80 GLN A C 1
ATOM 641 O O . GLN A 1 80 ? -10.366 14.594 0.360 1.00 65.31 80 GLN A O 1
ATOM 646 N N . GLY A 1 81 ? -8.939 13.106 -0.507 1.00 61.06 81 GLY A N 1
ATOM 647 C CA . GLY A 1 81 ? -7.751 13.906 -0.199 1.00 61.06 81 GLY A CA 1
ATOM 648 C C . GLY A 1 81 ? -6.593 13.751 -1.187 1.00 61.06 81 GLY A C 1
ATOM 649 O O . GLY A 1 81 ? -6.685 12.966 -2.132 1.00 61.06 81 GLY A O 1
ATOM 650 N N . PRO A 1 82 ? -5.509 14.526 -0.994 1.00 57.44 82 PRO A N 1
ATOM 651 C CA . PRO A 1 82 ? -4.354 14.521 -1.885 1.00 57.44 82 PRO A CA 1
ATOM 652 C C . PRO A 1 82 ? -3.634 13.165 -1.897 1.00 57.44 82 PRO A C 1
ATOM 654 O O . PRO A 1 82 ? -3.734 12.377 -0.956 1.00 57.44 82 PRO A O 1
ATOM 657 N N . ILE A 1 83 ? -2.891 12.917 -2.978 1.00 61.44 83 ILE A N 1
ATOM 658 C CA . ILE A 1 83 ? -2.017 11.750 -3.125 1.00 61.44 83 ILE A CA 1
ATOM 659 C C . ILE A 1 83 ? -0.851 11.901 -2.140 1.00 61.44 83 ILE A C 1
ATOM 661 O O . ILE A 1 83 ? -0.127 12.896 -2.176 1.00 61.44 83 ILE A O 1
ATOM 665 N N . LEU A 1 84 ? -0.677 10.913 -1.267 1.00 65.25 84 LEU A N 1
ATOM 666 C CA . LEU A 1 84 ? 0.539 10.719 -0.488 1.00 65.25 84 LEU A CA 1
ATOM 667 C C . LEU A 1 84 ? 1.468 9.839 -1.324 1.00 65.25 84 LEU A C 1
ATOM 669 O O . LEU A 1 84 ? 1.258 8.633 -1.453 1.00 65.25 84 LEU A O 1
ATOM 673 N N . GLU A 1 85 ? 2.480 10.453 -1.923 1.00 63.09 85 GLU A N 1
ATOM 674 C CA . GLU A 1 85 ? 3.566 9.724 -2.569 1.00 63.09 85 GLU A CA 1
ATOM 675 C C . GLU A 1 85 ? 4.632 9.400 -1.522 1.00 63.09 85 GLU A C 1
ATOM 677 O O . GLU A 1 85 ? 5.216 10.296 -0.907 1.00 63.09 85 GLU A O 1
ATOM 682 N N . LEU A 1 86 ? 4.849 8.109 -1.283 1.00 64.56 86 LEU A N 1
ATOM 683 C CA . LEU A 1 86 ? 5.813 7.609 -0.316 1.00 64.56 86 LEU A CA 1
ATOM 684 C C . LEU A 1 86 ? 6.875 6.804 -1.065 1.00 64.56 86 LEU A C 1
ATOM 686 O O . LEU A 1 86 ? 6.716 5.621 -1.358 1.00 64.56 86 LEU A O 1
ATOM 690 N N . MET A 1 87 ? 7.990 7.457 -1.374 1.00 62.22 87 MET A N 1
ATOM 691 C CA . MET A 1 87 ? 9.141 6.780 -1.961 1.00 62.22 87 MET A CA 1
ATOM 692 C C . MET A 1 87 ? 9.918 6.042 -0.878 1.00 62.22 87 MET A C 1
ATOM 694 O O . MET A 1 87 ? 10.341 6.642 0.115 1.00 62.22 87 MET A O 1
ATOM 698 N N . THR A 1 88 ? 10.156 4.750 -1.085 1.00 64.12 88 THR A N 1
ATOM 699 C CA . THR A 1 88 ? 11.024 3.963 -0.216 1.00 64.12 88 THR A CA 1
ATOM 700 C C . THR A 1 88 ? 12.237 3.491 -1.003 1.00 64.12 88 THR A C 1
ATOM 702 O O . THR A 1 88 ? 12.172 2.718 -1.957 1.00 64.12 88 THR A O 1
ATOM 705 N N . LYS A 1 89 ? 13.401 3.983 -0.576 1.00 59.50 89 LYS A N 1
ATOM 706 C CA . LYS A 1 89 ? 14.692 3.479 -1.025 1.00 59.50 89 LYS A CA 1
ATOM 707 C C . LYS A 1 89 ? 15.228 2.539 0.044 1.00 59.50 89 LYS A C 1
ATOM 709 O O . LYS A 1 89 ? 15.745 3.005 1.058 1.00 59.50 89 LYS A O 1
ATOM 714 N N . GLY A 1 90 ? 15.060 1.233 -0.152 1.00 56.38 90 GLY A N 1
ATOM 715 C CA . GLY A 1 90 ? 15.608 0.205 0.742 1.00 56.38 90 GLY A CA 1
ATOM 716 C C . GLY A 1 90 ? 15.031 0.190 2.164 1.00 56.38 90 GLY A C 1
ATOM 717 O O . GLY A 1 90 ? 15.644 -0.399 3.049 1.00 56.38 90 GLY A O 1
ATOM 718 N N . HIS A 1 91 ? 13.885 0.839 2.403 1.00 59.06 91 HIS A N 1
ATOM 719 C CA . HIS A 1 91 ? 13.200 0.825 3.697 1.00 59.06 91 HIS A CA 1
ATOM 720 C C . HIS A 1 91 ? 11.867 0.080 3.549 1.00 59.06 91 HIS A C 1
ATOM 722 O O . HIS A 1 91 ? 10.906 0.643 3.027 1.00 59.06 91 HIS A O 1
ATOM 728 N N . PRO A 1 92 ? 11.760 -1.173 4.011 1.00 71.50 92 PRO A N 1
ATOM 729 C CA . PRO A 1 92 ? 10.597 -2.022 3.759 1.00 71.50 92 PRO A CA 1
ATOM 730 C C . PRO A 1 92 ? 9.402 -1.653 4.645 1.00 71.50 92 PRO A C 1
ATOM 732 O O . PRO A 1 92 ? 8.526 -2.478 4.850 1.00 71.50 92 PRO A O 1
ATOM 735 N N . CYS A 1 93 ? 9.378 -0.460 5.246 1.00 79.19 93 CYS A N 1
ATOM 736 C CA . CYS A 1 93 ? 8.354 -0.057 6.196 1.00 79.19 93 CYS A CA 1
ATOM 737 C C . CYS A 1 93 ? 8.064 1.442 6.081 1.00 79.19 93 CYS A C 1
ATOM 739 O O . CYS A 1 93 ? 8.972 2.267 6.196 1.00 79.19 93 CYS A O 1
ATOM 741 N N . LEU A 1 94 ? 6.796 1.786 5.876 1.00 85.56 94 LEU A N 1
ATOM 742 C CA . LEU A 1 94 ? 6.295 3.155 5.809 1.00 85.56 94 LEU A CA 1
ATOM 743 C C . LEU A 1 94 ? 5.202 3.343 6.852 1.00 85.56 94 LEU A C 1
ATOM 745 O O . LEU A 1 94 ? 4.339 2.484 6.998 1.00 85.56 94 LEU A O 1
ATOM 749 N N . ARG A 1 95 ? 5.211 4.479 7.549 1.00 87.06 95 ARG A N 1
ATOM 750 C CA . ARG A 1 95 ? 4.175 4.839 8.521 1.00 87.06 95 ARG A CA 1
ATOM 751 C C . ARG A 1 95 ? 3.618 6.218 8.210 1.00 87.06 95 ARG A C 1
ATOM 753 O O . ARG A 1 95 ? 4.385 7.154 7.991 1.00 87.06 95 ARG A O 1
ATOM 760 N N . PHE A 1 96 ? 2.299 6.350 8.211 1.00 85.69 96 PHE A N 1
ATOM 761 C CA . PHE A 1 96 ? 1.611 7.625 8.029 1.00 85.69 96 PHE A CA 1
ATOM 762 C C . PHE A 1 96 ? 0.279 7.632 8.778 1.00 85.69 96 PHE A C 1
ATOM 764 O O . PHE A 1 96 ? -0.267 6.590 9.127 1.00 85.69 96 PHE A O 1
ATOM 771 N N . VAL A 1 97 ? -0.266 8.825 9.003 1.00 86.94 97 VAL A N 1
ATOM 772 C CA . VAL A 1 97 ? -1.616 8.987 9.546 1.00 86.94 97 VAL A CA 1
ATOM 773 C C . VAL A 1 97 ? -2.557 9.282 8.385 1.00 86.94 97 VAL A C 1
ATOM 775 O O . VAL A 1 97 ? -2.354 10.242 7.642 1.00 86.94 97 VAL A O 1
ATOM 778 N N . SER A 1 98 ? -3.566 8.435 8.217 1.00 85.31 98 SER A N 1
ATOM 779 C CA . SER A 1 98 ? -4.623 8.617 7.217 1.00 85.31 98 SER A CA 1
ATOM 780 C C . SER A 1 98 ? -5.418 9.915 7.447 1.00 85.31 98 SER A C 1
ATOM 782 O O . SER A 1 98 ? -5.446 10.434 8.568 1.00 85.31 98 SER A O 1
ATOM 784 N N . PRO A 1 99 ? -6.120 10.440 6.426 1.00 81.94 99 PRO A N 1
ATOM 785 C CA . PRO A 1 99 ? -6.981 11.614 6.572 1.00 81.94 99 PRO A CA 1
ATOM 786 C C . PRO A 1 99 ? -8.016 11.530 7.704 1.00 81.94 99 PRO A C 1
ATOM 788 O O . PRO 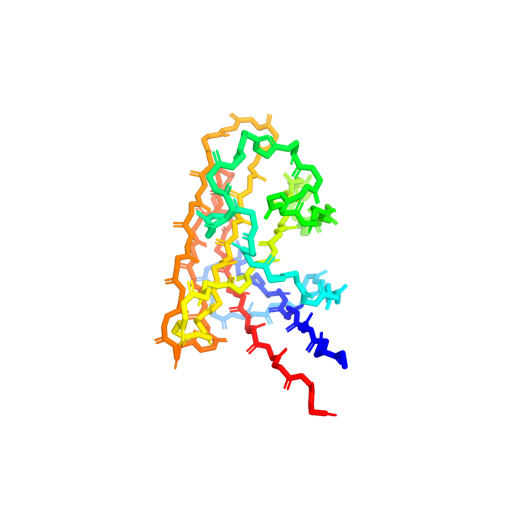A 1 99 ? -8.322 12.560 8.308 1.00 81.94 99 PRO A O 1
ATOM 791 N N . LYS A 1 100 ? -8.536 10.337 8.037 1.00 84.44 100 LYS A N 1
ATOM 792 C CA . LYS A 1 100 ? -9.455 10.165 9.182 1.00 84.44 100 LYS A CA 1
ATOM 793 C C . LYS A 1 100 ? -8.759 9.960 10.531 1.00 84.44 100 LYS A C 1
ATOM 795 O O . LYS A 1 100 ? -9.438 9.824 11.547 1.00 84.44 100 LYS A O 1
ATOM 800 N N . GLY A 1 101 ? -7.429 9.980 10.575 1.00 84.69 101 GLY A N 1
ATOM 801 C CA . GLY A 1 101 ? -6.652 9.936 11.814 1.00 84.69 101 GLY A CA 1
ATOM 802 C C . GLY A 1 101 ? -6.213 8.542 12.269 1.00 84.69 101 GLY A C 1
ATOM 803 O O . GLY A 1 101 ? -5.642 8.436 13.357 1.00 84.69 101 GLY A O 1
ATOM 804 N N . THR A 1 102 ? -6.439 7.496 11.466 1.00 86.81 102 THR A N 1
ATOM 805 C CA . THR A 1 102 ? -5.907 6.144 11.711 1.00 86.81 102 THR A CA 1
ATOM 806 C C . THR A 1 102 ? -4.410 6.119 11.414 1.00 86.81 102 THR A C 1
ATOM 808 O O . THR A 1 102 ? -3.999 6.550 10.334 1.00 86.81 102 THR A O 1
ATOM 811 N N . ASP A 1 103 ? -3.608 5.615 12.353 1.00 89.62 103 ASP A N 1
ATOM 812 C CA . ASP A 1 103 ? -2.175 5.383 12.161 1.00 89.62 103 ASP A CA 1
ATOM 813 C C . ASP A 1 103 ? -1.975 4.092 11.363 1.00 89.62 103 ASP A C 1
ATOM 815 O O . ASP A 1 103 ? -2.476 3.033 11.753 1.00 89.62 103 ASP A O 1
ATOM 819 N N . VAL A 1 104 ? -1.301 4.192 10.222 1.00 89.88 104 VAL A N 1
ATOM 820 C CA . VAL A 1 104 ? -1.129 3.115 9.249 1.00 89.88 104 VAL A CA 1
ATOM 821 C C . VAL A 1 104 ? 0.356 2.839 9.093 1.00 89.88 104 VAL A C 1
ATOM 823 O O . VAL A 1 104 ? 1.130 3.744 8.786 1.00 89.88 104 VAL A O 1
ATOM 826 N N . THR A 1 105 ? 0.739 1.575 9.247 1.00 91.25 105 THR A N 1
ATOM 827 C CA . THR A 1 105 ? 2.067 1.065 8.908 1.00 91.25 105 THR A CA 1
ATOM 828 C C . THR A 1 105 ? 1.945 0.063 7.765 1.00 91.25 105 THR A C 1
ATOM 830 O O . THR A 1 105 ? 1.104 -0.833 7.805 1.00 91.25 105 THR A O 1
ATOM 833 N N . ILE A 1 106 ? 2.790 0.206 6.751 1.00 90.62 106 ILE A N 1
ATOM 834 C CA . ILE A 1 106 ? 2.858 -0.661 5.576 1.00 90.62 106 ILE A CA 1
ATOM 835 C C . ILE A 1 106 ? 4.241 -1.285 5.534 1.00 90.62 106 ILE A C 1
ATOM 837 O O . ILE A 1 106 ? 5.228 -0.557 5.457 1.00 90.62 106 ILE A O 1
ATOM 841 N N . GLN A 1 107 ? 4.304 -2.612 5.548 1.00 90.25 107 GLN A N 1
ATOM 842 C CA . GLN A 1 107 ? 5.528 -3.357 5.282 1.00 90.25 107 GLN A CA 1
ATOM 843 C C . GLN A 1 107 ? 5.533 -3.842 3.834 1.00 90.25 107 GLN A C 1
ATOM 845 O O . GLN A 1 107 ? 4.541 -4.402 3.373 1.00 90.25 107 GLN A O 1
ATOM 850 N N . ILE A 1 108 ? 6.633 -3.619 3.122 1.00 87.62 108 ILE A N 1
ATOM 851 C CA . ILE A 1 108 ? 6.809 -3.968 1.710 1.00 87.62 108 ILE A CA 1
ATOM 852 C C . ILE A 1 108 ? 7.759 -5.157 1.622 1.00 87.62 108 ILE A C 1
ATOM 854 O O . ILE A 1 108 ? 8.884 -5.084 2.116 1.00 87.62 108 ILE A O 1
ATOM 858 N N . HIS A 1 109 ? 7.301 -6.234 0.995 1.00 86.62 109 HIS A N 1
ATOM 859 C CA . HIS A 1 109 ? 8.074 -7.449 0.771 1.00 86.62 109 HIS A CA 1
ATOM 860 C C . HIS A 1 109 ? 8.163 -7.734 -0.723 1.00 86.62 109 HIS A C 1
ATOM 862 O O . HIS A 1 109 ? 7.147 -7.742 -1.412 1.00 86.62 109 HIS A O 1
ATOM 868 N N . GLU A 1 110 ? 9.377 -7.968 -1.206 1.00 82.62 110 GLU A N 1
ATOM 869 C CA . GLU A 1 110 ? 9.634 -8.484 -2.547 1.00 82.62 110 GLU A CA 1
ATOM 870 C C . GLU A 1 110 ? 9.769 -10.005 -2.449 1.00 82.62 110 GLU A C 1
ATOM 872 O O . GLU A 1 110 ? 10.582 -10.498 -1.665 1.00 82.62 110 GLU A O 1
ATOM 877 N N . ASP A 1 111 ? 8.963 -10.735 -3.216 1.00 74.25 111 ASP A N 1
ATOM 878 C CA . ASP A 1 111 ? 9.087 -12.185 -3.344 1.00 74.25 111 ASP A CA 1
ATOM 879 C C . ASP A 1 111 ? 10.047 -12.500 -4.513 1.00 74.25 111 ASP A C 1
ATOM 881 O O . ASP A 1 111 ? 9.879 -11.963 -5.615 1.00 74.25 111 ASP A O 1
ATOM 885 N N . GLU A 1 112 ? 11.063 -13.337 -4.252 1.00 59.81 112 GLU A N 1
ATOM 886 C CA . GLU A 1 112 ? 12.075 -13.803 -5.229 1.00 59.81 112 GLU A CA 1
ATOM 887 C C . GLU A 1 112 ? 11.546 -14.862 -6.213 1.00 59.81 112 GLU A C 1
ATOM 889 O O . GLU A 1 112 ? 10.789 -15.769 -5.790 1.00 59.81 112 GLU A O 1
#

Secondary structure (DSSP, 8-state):
--EEEEEEEEESSSSS--EEEEEEEEEPPB-HHHHHT----HHHH--EEEEE-TTS-EEEEEEEEETTTTEEEEEEEETTS-EEEEEESS--EEEEE-TTS-EEEEEEEEE-